Protein AF-A0A165KVG1-F1 (afdb_monomer_lite)

Structure (mmCIF, N/CA/C/O backbone):
data_AF-A0A165KVG1-F1
#
_entry.id   AF-A0A165KVG1-F1
#
loop_
_atom_site.group_PDB
_atom_site.id
_atom_site.type_symbol
_atom_site.label_atom_id
_atom_site.label_alt_id
_atom_site.label_comp_id
_atom_site.label_asym_id
_atom_site.label_entity_id
_atom_site.label_seq_id
_atom_site.pdbx_PDB_ins_code
_atom_site.Cartn_x
_atom_site.Cartn_y
_atom_site.Cartn_z
_atom_site.occupancy
_atom_site.B_iso_or_equiv
_atom_site.auth_seq_id
_atom_site.auth_comp_id
_atom_site.auth_asym_id
_atom_site.auth_atom_id
_atom_site.pdbx_PDB_model_num
ATOM 1 N N . MET A 1 1 ? 4.544 6.422 9.943 1.00 82.50 1 MET A N 1
ATOM 2 C CA . MET A 1 1 ? 3.985 5.330 9.114 1.00 82.50 1 MET A CA 1
ATOM 3 C C . MET A 1 1 ? 3.594 5.874 7.755 1.00 82.50 1 MET A C 1
ATOM 5 O O . MET A 1 1 ? 4.106 5.384 6.768 1.00 82.50 1 MET A O 1
ATOM 9 N N . GLU A 1 2 ? 2.795 6.938 7.719 1.00 92.44 2 GLU A N 1
ATOM 10 C CA . GLU A 1 2 ? 2.441 7.633 6.478 1.00 92.44 2 GLU A CA 1
ATOM 11 C C . GLU A 1 2 ? 3.647 8.225 5.725 1.00 92.44 2 GLU A C 1
ATOM 13 O O . GLU A 1 2 ? 3.774 8.011 4.529 1.00 92.44 2 GLU A O 1
ATOM 18 N N . GLU A 1 3 ? 4.591 8.870 6.419 1.00 94.50 3 GLU A N 1
ATOM 19 C CA . GLU A 1 3 ? 5.849 9.341 5.805 1.00 94.50 3 GLU A CA 1
ATOM 20 C C . GLU A 1 3 ? 6.636 8.195 5.147 1.00 94.50 3 GLU A C 1
ATOM 22 O O . GLU A 1 3 ? 6.987 8.276 3.977 1.00 94.50 3 GLU A O 1
ATOM 27 N N . LEU A 1 4 ? 6.797 7.073 5.857 1.00 93.75 4 LEU A N 1
ATOM 28 C CA . LEU A 1 4 ? 7.472 5.880 5.335 1.00 93.75 4 LEU A CA 1
ATOM 29 C C . LEU A 1 4 ? 6.758 5.293 4.106 1.00 93.75 4 LEU A C 1
ATOM 31 O O . LEU A 1 4 ? 7.413 4.801 3.194 1.00 93.75 4 LEU A O 1
ATOM 35 N N . TYR A 1 5 ? 5.423 5.342 4.078 1.00 95.81 5 TYR A N 1
ATOM 36 C CA . TYR A 1 5 ? 4.644 4.953 2.905 1.00 95.81 5 TYR A CA 1
ATOM 37 C C . TYR A 1 5 ? 4.956 5.857 1.709 1.00 95.81 5 TYR A C 1
ATOM 39 O O . TYR A 1 5 ? 5.237 5.347 0.627 1.00 95.81 5 TYR A O 1
ATOM 47 N N . PHE A 1 6 ? 4.951 7.180 1.895 1.00 95.50 6 PHE A N 1
ATOM 48 C CA . PHE A 1 6 ? 5.249 8.115 0.810 1.00 95.50 6 PHE A CA 1
ATOM 49 C C . PHE A 1 6 ? 6.682 7.971 0.298 1.00 95.50 6 PHE A C 1
ATOM 51 O O . PHE A 1 6 ? 6.889 7.957 -0.915 1.00 95.50 6 PHE A O 1
ATOM 58 N N . ASP A 1 7 ? 7.650 7.806 1.197 1.00 95.50 7 ASP A N 1
ATOM 59 C CA . ASP A 1 7 ? 9.046 7.581 0.827 1.00 95.50 7 ASP A CA 1
ATOM 60 C C . ASP A 1 7 ? 9.209 6.289 0.019 1.00 95.50 7 ASP A C 1
ATOM 62 O O . ASP A 1 7 ? 9.839 6.305 -1.037 1.00 95.50 7 ASP A O 1
ATOM 66 N N . ALA A 1 8 ? 8.577 5.193 0.450 1.00 95.44 8 ALA A N 1
ATOM 67 C CA . ALA A 1 8 ? 8.613 3.922 -0.270 1.00 95.44 8 ALA A CA 1
ATOM 68 C C . ALA A 1 8 ? 7.930 4.015 -1.646 1.00 95.44 8 ALA A C 1
ATOM 70 O O . ALA A 1 8 ? 8.475 3.541 -2.642 1.00 95.44 8 ALA A O 1
ATOM 71 N N . MET A 1 9 ? 6.763 4.664 -1.732 1.00 95.69 9 MET A N 1
ATOM 72 C CA . MET A 1 9 ? 6.080 4.889 -3.010 1.00 95.69 9 MET A CA 1
ATOM 73 C C . MET A 1 9 ? 6.949 5.698 -3.972 1.00 95.69 9 MET A C 1
ATOM 75 O O . MET A 1 9 ? 7.058 5.334 -5.140 1.00 95.69 9 MET A O 1
ATOM 79 N N . LYS A 1 10 ? 7.620 6.738 -3.471 1.00 94.44 10 LYS A N 1
ATOM 80 C CA . LYS A 1 10 ? 8.532 7.576 -4.252 1.00 94.44 10 LYS A CA 1
ATOM 81 C C . LYS A 1 10 ? 9.794 6.830 -4.683 1.00 94.44 10 LYS A C 1
ATOM 83 O O . LYS A 1 10 ? 10.235 6.998 -5.813 1.00 94.44 10 LYS A O 1
ATOM 88 N N . GLU A 1 11 ? 10.378 6.003 -3.818 1.00 93.50 11 GLU A N 1
ATOM 89 C CA . GLU A 1 11 ? 11.541 5.173 -4.165 1.00 93.50 11 GLU A CA 1
ATOM 90 C C . GLU A 1 11 ? 11.202 4.160 -5.272 1.00 93.50 11 GLU A C 1
ATOM 92 O O . GLU A 1 11 ? 12.043 3.845 -6.113 1.00 93.50 11 GLU A O 1
ATOM 97 N N . MET A 1 12 ? 9.953 3.685 -5.312 1.00 94.25 12 MET A N 1
ATOM 98 C CA . MET A 1 12 ? 9.468 2.777 -6.351 1.00 94.25 12 MET A CA 1
ATOM 99 C C . MET A 1 12 ? 9.285 3.461 -7.717 1.00 94.25 12 MET A C 1
ATOM 101 O O . MET A 1 12 ? 9.283 2.781 -8.748 1.00 94.25 12 MET A O 1
ATOM 105 N N . GLU A 1 13 ? 9.126 4.787 -7.768 1.00 93.31 13 GLU A N 1
ATOM 106 C CA . GLU A 1 13 ? 8.899 5.518 -9.017 1.00 93.31 13 GLU A CA 1
ATOM 107 C C . GLU A 1 13 ? 10.091 5.380 -9.975 1.00 93.31 13 GLU A C 1
ATOM 109 O O . GLU A 1 13 ? 11.209 5.816 -9.711 1.00 93.31 13 GLU A O 1
ATOM 114 N N . GLY A 1 14 ? 9.846 4.801 -11.152 1.00 87.44 14 GLY A N 1
ATOM 115 C CA . GLY A 1 14 ? 10.868 4.642 -12.182 1.00 87.44 14 GLY A CA 1
ATOM 116 C C . GLY A 1 14 ? 11.893 3.538 -11.936 1.00 87.44 14 GLY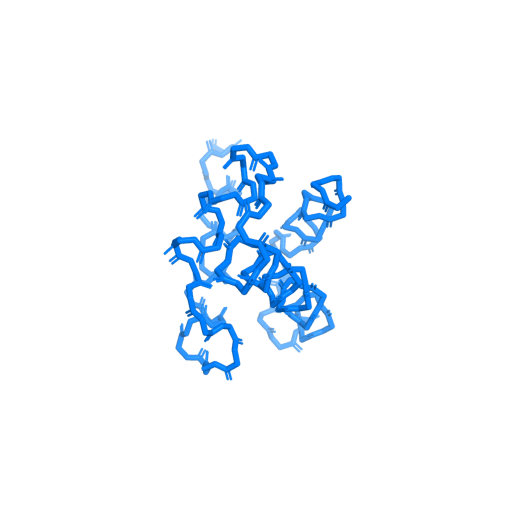 A C 1
ATOM 117 O O . GLY A 1 14 ? 12.789 3.386 -12.766 1.00 87.44 14 GLY A O 1
ATOM 118 N N . ALA A 1 15 ? 11.755 2.769 -10.858 1.00 91.81 15 ALA A N 1
ATOM 119 C CA . ALA A 1 15 ? 12.506 1.542 -10.652 1.00 91.81 15 ALA A CA 1
ATOM 120 C C . ALA A 1 15 ? 11.889 0.370 -11.443 1.00 91.81 15 ALA A C 1
ATOM 122 O O . ALA A 1 15 ? 10.677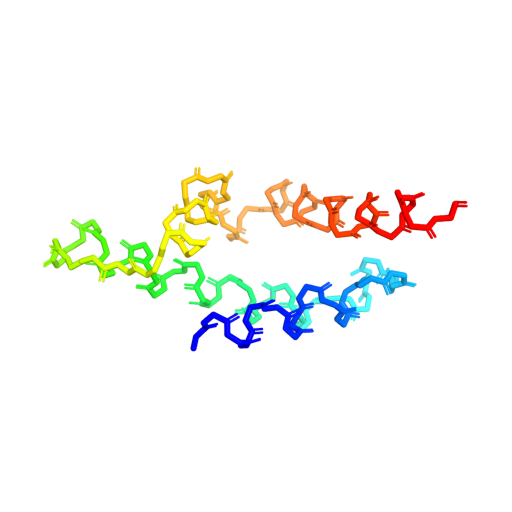 0.301 -11.668 1.00 91.81 15 ALA A O 1
ATOM 123 N N . ASP A 1 16 ? 12.733 -0.572 -11.862 1.00 93.31 16 ASP A N 1
ATOM 124 C CA . ASP A 1 16 ? 12.280 -1.833 -12.453 1.00 93.31 16 ASP A CA 1
ATOM 125 C C . ASP A 1 16 ? 11.636 -2.709 -11.374 1.00 93.31 16 ASP A C 1
ATOM 127 O O . ASP A 1 16 ? 12.149 -2.775 -10.257 1.00 93.31 16 ASP A O 1
ATOM 131 N N . TYR A 1 17 ? 10.566 -3.434 -11.714 1.00 91.94 17 TYR A N 1
ATOM 132 C CA . TYR A 1 17 ? 9.837 -4.282 -10.760 1.00 91.94 17 TYR A CA 1
ATOM 133 C C . TYR A 1 17 ? 10.754 -5.233 -9.971 1.00 91.94 17 TYR A C 1
ATOM 135 O O . TYR A 1 17 ? 10.653 -5.319 -8.748 1.00 91.94 17 TYR A O 1
ATOM 143 N N . ASP A 1 18 ? 11.716 -5.867 -10.647 1.00 90.44 18 ASP A N 1
ATOM 144 C CA . ASP A 1 18 ? 12.668 -6.805 -10.034 1.00 90.44 18 ASP A CA 1
ATOM 145 C C . ASP A 1 18 ? 13.585 -6.148 -8.987 1.00 90.44 18 ASP A C 1
ATOM 147 O O . A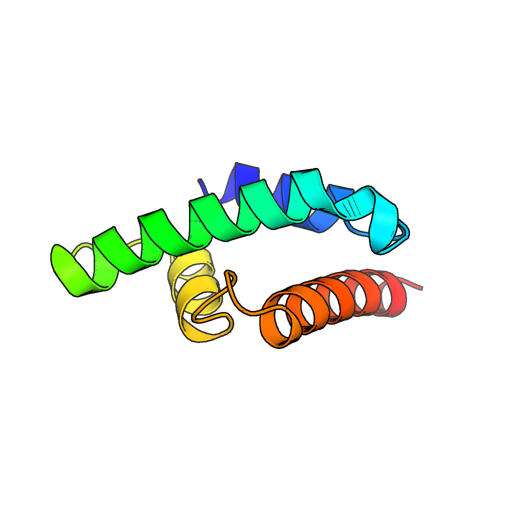SP A 1 18 ? 14.139 -6.825 -8.122 1.00 90.44 18 ASP A O 1
ATOM 151 N N . ARG A 1 19 ? 13.753 -4.822 -9.047 1.00 91.56 19 ARG A N 1
ATOM 152 C CA . ARG A 1 19 ? 14.541 -4.038 -8.084 1.00 91.56 19 ARG A CA 1
ATOM 153 C C . ARG A 1 19 ? 13.701 -3.482 -6.938 1.00 91.56 19 ARG A C 1
ATOM 155 O O . ARG A 1 19 ? 14.270 -2.909 -6.017 1.00 91.56 19 ARG A O 1
ATOM 162 N N . CYS A 1 20 ? 12.383 -3.656 -6.980 1.00 94.88 20 CYS A N 1
ATOM 163 C CA . CYS A 1 20 ? 11.457 -3.112 -5.992 1.00 94.88 20 CYS A CA 1
ATOM 164 C C . CYS A 1 20 ? 11.105 -4.099 -4.874 1.00 94.88 20 CYS A C 1
ATOM 166 O O . CYS A 1 20 ? 10.289 -3.749 -4.027 1.00 94.88 20 CYS A O 1
ATOM 168 N N . ASP A 1 21 ? 11.664 -5.318 -4.832 1.00 94.62 21 ASP A N 1
ATOM 169 C CA . ASP A 1 21 ? 11.227 -6.328 -3.851 1.00 94.62 21 ASP A CA 1
ATOM 170 C C . ASP A 1 21 ? 11.346 -5.834 -2.400 1.00 94.62 21 ASP A C 1
ATOM 172 O O . ASP A 1 21 ? 10.416 -6.011 -1.614 1.00 94.62 21 ASP A O 1
ATOM 176 N N . HIS A 1 22 ? 12.436 -5.148 -2.037 1.00 94.12 22 HIS A N 1
ATOM 177 C CA . HIS A 1 22 ? 12.594 -4.599 -0.684 1.00 94.12 22 HIS A CA 1
ATOM 178 C C . HIS A 1 22 ? 11.576 -3.493 -0.378 1.00 94.12 22 HIS A C 1
ATOM 180 O O . HIS A 1 22 ? 11.044 -3.451 0.731 1.00 94.12 22 HIS A O 1
ATOM 186 N N . ILE A 1 23 ? 11.255 -2.655 -1.365 1.00 96.12 23 ILE A N 1
ATOM 187 C CA . ILE A 1 23 ? 10.266 -1.574 -1.252 1.00 96.12 23 ILE A CA 1
ATOM 188 C C . ILE A 1 23 ? 8.860 -2.160 -1.089 1.00 96.12 23 ILE A C 1
ATOM 190 O O . ILE A 1 23 ? 8.119 -1.789 -0.181 1.00 96.12 23 ILE A O 1
ATOM 194 N N . LEU A 1 24 ? 8.510 -3.141 -1.923 1.00 95.75 24 LEU A N 1
ATOM 195 C CA . LEU A 1 24 ? 7.223 -3.832 -1.881 1.00 95.75 24 LEU A CA 1
ATOM 196 C C . LEU A 1 24 ? 7.031 -4.589 -0.564 1.00 95.75 24 LEU A C 1
ATOM 198 O O . LEU A 1 24 ? 5.930 -4.586 -0.026 1.00 95.75 24 LEU A O 1
ATOM 202 N N . ARG A 1 25 ? 8.090 -5.183 0.002 1.00 95.56 25 ARG A N 1
ATOM 203 C CA . ARG A 1 25 ? 8.039 -5.779 1.350 1.00 95.56 25 ARG A CA 1
ATOM 204 C C . ARG A 1 25 ? 7.814 -4.735 2.442 1.00 95.56 25 ARG A C 1
ATOM 206 O O . ARG A 1 25 ? 7.086 -5.008 3.392 1.00 95.56 25 ARG A O 1
ATOM 213 N N . ALA A 1 26 ? 8.416 -3.551 2.329 1.00 95.38 26 ALA A N 1
ATOM 214 C CA . ALA A 1 26 ? 8.167 -2.466 3.275 1.00 95.38 26 ALA A CA 1
ATOM 215 C C . ALA A 1 26 ? 6.706 -1.983 3.199 1.00 95.38 26 ALA A C 1
ATOM 217 O O . ALA A 1 26 ? 6.061 -1.807 4.232 1.00 95.38 26 ALA A O 1
ATOM 218 N N . LEU A 1 27 ? 6.160 -1.842 1.988 1.00 96.75 27 LEU A N 1
ATOM 219 C CA . LEU A 1 27 ? 4.761 -1.468 1.762 1.00 96.75 27 LEU A CA 1
ATOM 220 C C . LEU A 1 27 ? 3.784 -2.550 2.244 1.00 96.75 27 LEU A C 1
ATOM 222 O O . LEU A 1 27 ? 2.789 -2.226 2.889 1.00 96.75 27 LEU A O 1
ATOM 226 N N . GLU A 1 28 ? 4.095 -3.828 2.020 1.00 96.56 28 GLU A N 1
ATOM 227 C CA . GLU A 1 28 ? 3.345 -4.962 2.573 1.00 96.56 28 GLU A CA 1
ATOM 228 C C . GLU A 1 28 ? 3.316 -4.919 4.107 1.00 96.56 28 GLU A C 1
ATOM 230 O O . GLU A 1 28 ? 2.257 -5.058 4.714 1.00 96.56 28 GLU A O 1
ATOM 235 N N . PHE A 1 29 ? 4.460 -4.665 4.745 1.00 95.69 29 PHE A N 1
ATOM 236 C CA . PHE A 1 29 ? 4.544 -4.538 6.199 1.00 95.69 29 PHE A CA 1
ATOM 237 C C . PHE A 1 29 ? 3.673 -3.390 6.734 1.00 95.69 29 PHE A C 1
ATOM 239 O O . PHE A 1 29 ? 2.941 -3.569 7.711 1.00 95.69 29 PHE A O 1
ATOM 246 N N . ILE A 1 30 ? 3.711 -2.224 6.080 1.00 96.06 30 ILE A N 1
ATOM 247 C CA . ILE A 1 30 ? 2.857 -1.077 6.429 1.00 96.06 30 ILE A CA 1
ATOM 248 C C . ILE A 1 30 ? 1.378 -1.450 6.285 1.00 96.06 30 ILE A C 1
ATOM 250 O O . ILE A 1 30 ? 0.589 -1.179 7.191 1.00 96.06 30 ILE A O 1
ATOM 254 N N . GLN A 1 31 ? 1.009 -2.106 5.182 1.00 96.56 31 GLN A N 1
ATOM 255 C CA . GLN A 1 31 ? -0.362 -2.537 4.918 1.00 96.56 31 GLN A CA 1
ATOM 256 C C . GLN A 1 31 ? -0.855 -3.505 5.995 1.00 96.56 31 GLN A C 1
ATOM 258 O O . GLN A 1 31 ? -1.919 -3.281 6.569 1.00 96.56 31 GLN A O 1
ATOM 263 N N . GLN A 1 32 ? -0.061 -4.519 6.345 1.00 96.31 32 GLN A N 1
ATOM 264 C CA . GLN A 1 32 ? -0.426 -5.514 7.355 1.00 96.31 32 GLN A CA 1
ATOM 265 C C . GLN A 1 32 ? -0.619 -4.895 8.743 1.00 96.31 32 GLN A C 1
ATOM 267 O O . GLN A 1 32 ? -1.571 -5.245 9.449 1.00 96.31 32 GLN A O 1
ATOM 272 N N . ILE A 1 33 ? 0.254 -3.965 9.150 1.00 96.06 33 ILE A N 1
ATOM 273 C CA . ILE A 1 33 ? 0.118 -3.280 10.442 1.00 96.06 33 ILE A CA 1
ATOM 274 C C . ILE A 1 33 ? -1.129 -2.395 10.459 1.00 96.06 33 ILE A C 1
ATOM 276 O O . ILE A 1 33 ? -1.909 -2.485 11.411 1.00 96.06 33 ILE A O 1
ATOM 280 N N . SER A 1 34 ? -1.349 -1.585 9.423 1.00 96.56 34 SER A N 1
ATOM 281 C CA . SER A 1 34 ? -2.524 -0.712 9.334 1.00 96.56 34 SER A CA 1
ATOM 282 C C . SER A 1 34 ? -3.824 -1.518 9.276 1.00 96.56 34 SER A C 1
ATOM 284 O O . SER A 1 34 ? -4.749 -1.240 10.036 1.00 96.56 34 SER A O 1
ATOM 286 N N . ALA A 1 35 ? -3.873 -2.586 8.474 1.00 96.31 35 ALA A N 1
ATOM 287 C CA . ALA A 1 35 ? -5.018 -3.493 8.405 1.00 96.31 35 ALA A CA 1
ATOM 288 C C . ALA A 1 35 ? -5.299 -4.157 9.759 1.00 96.31 35 ALA A C 1
ATOM 290 O O . ALA A 1 35 ? -6.448 -4.256 10.188 1.00 96.31 35 ALA A O 1
ATOM 291 N N . THR A 1 36 ? -4.250 -4.566 10.478 1.00 96.88 36 THR A N 1
ATOM 292 C CA . THR A 1 36 ? -4.393 -5.123 11.827 1.00 96.88 36 THR A CA 1
ATOM 293 C C . THR A 1 36 ? -4.946 -4.079 12.801 1.00 96.88 36 THR A C 1
ATOM 295 O O . THR A 1 36 ? -5.855 -4.387 13.572 1.00 96.88 36 THR A O 1
ATOM 298 N N . ALA A 1 37 ? -4.439 -2.845 12.769 1.00 97.25 37 ALA A N 1
ATOM 299 C CA . ALA A 1 37 ? -4.936 -1.758 13.609 1.00 97.25 37 ALA A CA 1
ATOM 300 C C . ALA A 1 37 ? -6.431 -1.488 13.361 1.00 97.25 37 ALA A C 1
ATOM 302 O O . ALA A 1 37 ? -7.213 -1.480 14.316 1.00 97.25 37 ALA A O 1
ATOM 303 N N . MET A 1 38 ? -6.830 -1.374 12.091 1.00 96.94 38 MET A N 1
ATOM 304 C CA . MET A 1 38 ? -8.209 -1.101 11.681 1.00 96.94 38 MET A CA 1
ATOM 305 C C . MET A 1 38 ? -9.155 -2.255 12.023 1.00 96.94 38 MET A C 1
ATOM 307 O O . MET A 1 38 ? -10.157 -2.059 12.709 1.00 96.94 38 MET A O 1
ATOM 311 N N . TRP A 1 39 ? -8.846 -3.475 11.576 1.00 96.00 39 TRP A N 1
ATOM 312 C CA . TRP A 1 39 ? -9.806 -4.583 11.610 1.00 96.00 39 TRP A CA 1
ATOM 313 C C . TRP A 1 39 ? -9.781 -5.387 12.902 1.00 96.00 39 TRP A C 1
ATOM 315 O O . TRP A 1 39 ? -10.832 -5.814 13.375 1.00 96.00 39 TRP A O 1
ATOM 325 N N . ARG A 1 40 ? -8.600 -5.599 13.495 1.00 97.75 40 ARG A N 1
ATOM 326 C CA . ARG A 1 40 ? -8.483 -6.386 14.731 1.00 97.75 40 ARG A CA 1
ATOM 327 C C . ARG A 1 40 ? -8.707 -5.540 15.975 1.00 97.75 40 ARG A C 1
ATOM 329 O O . ARG A 1 40 ? -9.291 -6.030 16.937 1.00 97.75 40 ARG A O 1
ATOM 336 N N . TYR A 1 41 ? -8.209 -4.307 15.973 1.00 97.94 41 TYR A N 1
ATOM 337 C CA . TYR A 1 41 ? -8.210 -3.453 17.162 1.00 97.94 41 TYR A CA 1
ATOM 338 C C . TYR A 1 41 ? -9.186 -2.2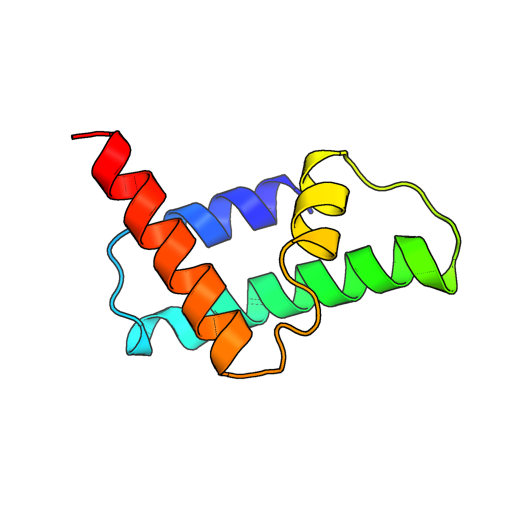75 17.082 1.00 97.94 41 TYR A C 1
ATOM 340 O O . TYR A 1 41 ? -9.303 -1.533 18.059 1.00 97.94 41 TYR A O 1
ATOM 348 N N . GLY A 1 42 ? -9.886 -2.098 15.954 1.00 97.06 42 GLY A N 1
ATOM 349 C CA . GLY A 1 42 ? -10.850 -1.010 15.770 1.00 97.06 42 GLY A CA 1
ATOM 350 C C . GLY A 1 42 ? -10.224 0.378 15.915 1.00 97.06 42 GLY A C 1
ATOM 351 O O . GLY A 1 42 ? -10.907 1.310 16.332 1.00 97.06 42 GLY A O 1
ATOM 352 N N . GLN A 1 43 ? -8.918 0.500 15.662 1.00 97.69 43 GLN A N 1
ATOM 353 C CA . GLN A 1 43 ? -8.192 1.760 15.767 1.00 97.69 43 GLN A CA 1
ATOM 354 C C . GLN A 1 43 ? -8.231 2.489 14.429 1.00 97.69 43 GLN A C 1
ATOM 356 O O . GLN A 1 43 ? -7.994 1.889 13.382 1.00 97.69 43 GLN A O 1
ATOM 361 N N . SER A 1 44 ? -8.482 3.794 14.477 1.00 94.50 44 SER A N 1
ATOM 362 C CA . SER A 1 44 ? -8.322 4.666 13.316 1.00 94.50 44 SER A CA 1
ATOM 363 C C . SER A 1 44 ? -6.842 4.834 12.975 1.00 94.50 44 SER A C 1
ATOM 365 O O . SER A 1 44 ? -6.013 5.018 13.873 1.00 94.50 44 SER A O 1
ATOM 367 N N . VAL A 1 45 ? -6.528 4.851 11.683 1.00 94.44 45 VAL A N 1
ATOM 368 C CA . VAL A 1 45 ? -5.243 5.334 11.155 1.00 94.44 45 VAL A CA 1
ATOM 369 C C . VAL A 1 45 ? -5.495 6.618 10.356 1.00 94.44 45 VAL A C 1
ATOM 371 O O . VAL A 1 45 ? -6.619 7.116 10.327 1.00 94.44 45 VAL A O 1
ATOM 374 N N . SER A 1 46 ? -4.466 7.236 9.772 1.00 96.25 46 SER A N 1
ATOM 375 C CA . SER A 1 46 ? -4.715 8.400 8.914 1.00 96.25 46 SER A CA 1
ATOM 376 C C . SER A 1 46 ? -5.501 7.994 7.665 1.00 96.25 46 SER A C 1
ATOM 378 O O . SER A 1 46 ? -5.387 6.857 7.209 1.00 96.25 46 SER A O 1
ATOM 380 N N . GLN A 1 47 ? -6.267 8.927 7.088 1.00 96.62 47 GLN A N 1
ATOM 381 C CA . GLN A 1 47 ? -7.109 8.657 5.914 1.00 96.62 47 GLN A CA 1
ATOM 382 C C . GLN A 1 47 ? -6.314 8.019 4.767 1.00 96.62 47 GLN A C 1
ATOM 384 O O . GLN A 1 47 ? -6.753 7.033 4.194 1.00 96.62 47 GLN A O 1
ATOM 389 N N . VAL A 1 48 ? -5.100 8.516 4.504 1.00 96.19 48 VAL A N 1
ATOM 390 C CA . VAL A 1 48 ? -4.202 7.966 3.477 1.00 96.19 48 VAL A CA 1
ATOM 391 C C . VAL A 1 48 ? -3.883 6.490 3.735 1.00 96.19 48 VAL A C 1
ATOM 393 O O . VAL A 1 48 ? -3.845 5.693 2.802 1.00 96.19 48 VAL A O 1
ATOM 396 N N . MET A 1 49 ? -3.663 6.104 4.995 1.00 96.50 49 MET A N 1
ATOM 397 C CA . MET A 1 49 ? -3.403 4.707 5.354 1.00 96.50 49 MET A CA 1
ATOM 398 C C . MET A 1 49 ? -4.664 3.849 5.274 1.00 96.50 49 MET A C 1
ATOM 400 O O . MET A 1 49 ? -4.571 2.689 4.882 1.00 96.50 49 MET A O 1
ATOM 404 N N . GLU A 1 50 ? -5.829 4.396 5.628 1.00 96.94 50 GLU A N 1
ATOM 405 C CA . GLU A 1 50 ? -7.097 3.679 5.473 1.00 96.94 50 GLU A CA 1
ATOM 406 C C . GLU A 1 50 ? -7.396 3.391 4.005 1.00 96.94 50 GLU A C 1
ATOM 408 O O . GLU A 1 50 ? -7.743 2.259 3.667 1.00 96.94 50 GLU A O 1
ATOM 413 N N . ASP A 1 51 ? -7.218 4.391 3.143 1.00 96.50 51 ASP A N 1
ATOM 414 C CA . ASP A 1 51 ? -7.391 4.260 1.699 1.00 96.50 51 ASP A CA 1
ATOM 415 C C . ASP A 1 51 ? -6.403 3.227 1.150 1.00 96.50 51 ASP A C 1
ATOM 417 O O . ASP A 1 51 ? -6.814 2.278 0.493 1.00 96.50 51 ASP A O 1
ATOM 421 N N . PHE A 1 52 ? -5.122 3.311 1.529 1.00 96.50 52 PHE A N 1
ATOM 422 C CA . PHE A 1 52 ? -4.109 2.335 1.122 1.00 96.50 52 PHE A CA 1
ATOM 423 C C . PHE A 1 52 ? -4.461 0.893 1.525 1.00 96.50 52 PHE A C 1
ATOM 425 O O . PHE A 1 52 ? -4.365 -0.016 0.702 1.00 96.50 52 PHE A O 1
ATOM 432 N N . VAL A 1 53 ? -4.899 0.666 2.769 1.00 96.06 53 VAL A N 1
ATOM 433 C CA . VAL A 1 53 ? -5.297 -0.669 3.250 1.00 96.06 53 VAL A CA 1
ATOM 434 C C . VAL A 1 53 ? -6.497 -1.213 2.487 1.00 96.06 53 VAL A C 1
ATOM 436 O O . VAL A 1 53 ? -6.532 -2.405 2.186 1.00 96.06 53 VAL A O 1
ATOM 439 N N . ARG A 1 54 ? -7.493 -0.362 2.221 1.00 95.38 54 ARG A N 1
ATOM 440 C CA . ARG A 1 54 ? -8.722 -0.747 1.516 1.00 95.38 54 ARG A CA 1
ATOM 441 C C . ARG A 1 54 ? -8.459 -1.011 0.043 1.00 95.38 54 ARG A C 1
ATOM 443 O O . ARG A 1 54 ? -9.005 -1.967 -0.502 1.00 95.38 54 ARG A O 1
ATOM 450 N N . ASP A 1 55 ? -7.632 -0.177 -0.571 1.00 95.94 55 ASP A N 1
ATOM 451 C CA . ASP A 1 55 ? -7.318 -0.270 -1.983 1.00 95.94 55 ASP A CA 1
ATOM 452 C C . ASP A 1 55 ? -6.412 -1.459 -2.262 1.00 95.94 55 ASP A C 1
ATOM 454 O O . ASP A 1 55 ? -6.619 -2.101 -3.280 1.00 95.94 55 ASP A O 1
ATOM 458 N N . PHE A 1 56 ? -5.449 -1.779 -1.390 1.00 94.94 56 PHE A N 1
ATOM 459 C CA . PHE A 1 56 ? -4.458 -2.849 -1.574 1.00 94.94 56 PHE A CA 1
ATOM 460 C C . PHE A 1 56 ? -4.546 -3.911 -0.473 1.00 94.94 56 PHE A C 1
ATOM 462 O O . PHE A 1 56 ? -3.611 -4.113 0.306 1.00 94.94 56 PHE A O 1
ATOM 469 N N . ASP A 1 57 ? -5.676 -4.612 -0.408 1.00 88.75 57 ASP A N 1
ATOM 470 C CA . ASP A 1 57 ? -5.798 -5.778 0.464 1.00 88.75 57 ASP A CA 1
ATOM 471 C C . ASP A 1 57 ? -4.906 -6.929 -0.037 1.00 88.75 57 ASP A C 1
ATOM 473 O O . ASP A 1 57 ? -4.809 -7.180 -1.237 1.00 88.75 57 ASP A O 1
ATOM 477 N N . ARG A 1 58 ? -4.268 -7.656 0.888 1.00 87.88 58 ARG A N 1
ATOM 478 C CA . ARG A 1 58 ? -3.425 -8.833 0.593 1.00 87.88 58 ARG A CA 1
ATOM 479 C C . ARG A 1 58 ? -2.225 -8.580 -0.335 1.00 87.88 58 ARG A C 1
ATOM 481 O O . ARG A 1 58 ? -2.033 -9.270 -1.338 1.00 87.88 58 ARG A O 1
ATOM 488 N N . LEU A 1 59 ? -1.342 -7.653 0.047 1.00 92.12 59 LEU A N 1
ATOM 489 C CA . LEU A 1 59 ? -0.047 -7.427 -0.630 1.00 92.12 59 LEU A CA 1
ATOM 490 C C . LEU A 1 59 ? 0.942 -8.613 -0.560 1.00 92.12 59 LEU A C 1
ATOM 492 O O . LEU A 1 59 ? 2.026 -8.558 -1.143 1.00 92.12 59 LEU A O 1
ATOM 496 N N . ASP A 1 60 ? 0.585 -9.711 0.103 1.00 87.75 60 ASP A N 1
ATOM 497 C CA . ASP A 1 60 ? 1.268 -11.001 -0.023 1.00 87.75 60 ASP A CA 1
ATOM 498 C C . ASP A 1 60 ? 0.996 -11.676 -1.386 1.00 87.75 60 ASP A C 1
ATOM 500 O O . ASP A 1 60 ? 1.780 -12.510 -1.846 1.00 87.75 60 ASP A O 1
ATOM 504 N N . VAL A 1 61 ? -0.093 -11.307 -2.071 1.00 93.31 61 VAL A N 1
ATOM 505 C CA . VAL A 1 61 ? -0.482 -11.868 -3.370 1.00 93.31 61 VAL A CA 1
ATOM 506 C C . VAL A 1 61 ? 0.312 -11.199 -4.505 1.00 93.31 61 VAL A C 1
ATOM 508 O O . VAL A 1 61 ? 0.269 -9.974 -4.639 1.00 93.31 61 VAL A O 1
ATOM 511 N N . PRO A 1 62 ? 0.975 -11.965 -5.402 1.00 93.81 62 PRO A N 1
ATOM 512 C CA . PRO A 1 62 ? 1.794 -11.395 -6.479 1.00 93.81 62 PRO A CA 1
ATOM 513 C C . PRO A 1 62 ? 1.059 -10.410 -7.398 1.00 93.81 62 PRO A C 1
ATOM 515 O O . PRO A 1 62 ? 1.649 -9.423 -7.828 1.00 93.81 62 PRO A O 1
ATOM 518 N N . ALA A 1 63 ? -0.223 -10.655 -7.684 1.00 94.81 63 ALA A N 1
ATOM 519 C CA . ALA A 1 63 ? -1.032 -9.769 -8.519 1.00 94.81 63 ALA A CA 1
ATOM 520 C C . ALA A 1 63 ? -1.262 -8.397 -7.861 1.00 94.81 63 ALA A C 1
ATOM 522 O O . ALA A 1 63 ? -1.138 -7.374 -8.529 1.00 94.81 63 ALA A O 1
ATOM 523 N N . GLU A 1 64 ? -1.514 -8.364 -6.550 1.00 95.69 64 GLU A N 1
ATOM 524 C CA . GLU A 1 64 ? -1.715 -7.117 -5.805 1.00 95.69 64 GLU A CA 1
ATOM 525 C C . GLU A 1 64 ? -0.406 -6.343 -5.636 1.00 95.69 64 GLU A C 1
ATOM 527 O O . GLU A 1 64 ? -0.384 -5.125 -5.817 1.00 95.69 64 GLU A O 1
ATOM 532 N N . ARG A 1 65 ? 0.716 -7.046 -5.409 1.00 95.06 65 ARG A N 1
ATOM 533 C CA . ARG A 1 65 ? 2.057 -6.429 -5.447 1.00 95.06 65 ARG A CA 1
ATOM 534 C C . ARG A 1 65 ? 2.330 -5.765 -6.789 1.00 95.06 65 ARG A C 1
ATOM 536 O O . ARG A 1 65 ? 2.804 -4.631 -6.833 1.00 95.06 65 ARG A O 1
ATOM 543 N N . HIS A 1 66 ? 2.027 -6.465 -7.880 1.00 95.88 66 HIS A N 1
ATOM 544 C CA . HIS A 1 66 ? 2.230 -5.937 -9.223 1.00 95.88 66 HIS A CA 1
ATOM 545 C C . HIS A 1 66 ? 1.326 -4.730 -9.494 1.00 95.88 66 HIS A C 1
ATOM 547 O O . HIS A 1 66 ? 1.782 -3.728 -10.038 1.00 95.88 66 HIS A O 1
ATOM 553 N N . ARG A 1 67 ? 0.067 -4.770 -9.048 1.00 96.12 67 ARG A N 1
ATOM 554 C CA . ARG A 1 67 ? -0.862 -3.642 -9.178 1.00 96.12 67 ARG A CA 1
ATOM 555 C C . ARG A 1 67 ? -0.381 -2.403 -8.416 1.00 96.12 67 ARG A C 1
ATOM 557 O O . ARG A 1 67 ? -0.465 -1.297 -8.944 1.00 96.12 67 ARG A O 1
ATOM 564 N N . LEU A 1 68 ? 0.162 -2.568 -7.207 1.00 96.25 68 LEU A N 1
ATOM 565 C CA . LEU A 1 68 ? 0.754 -1.460 -6.443 1.00 96.25 68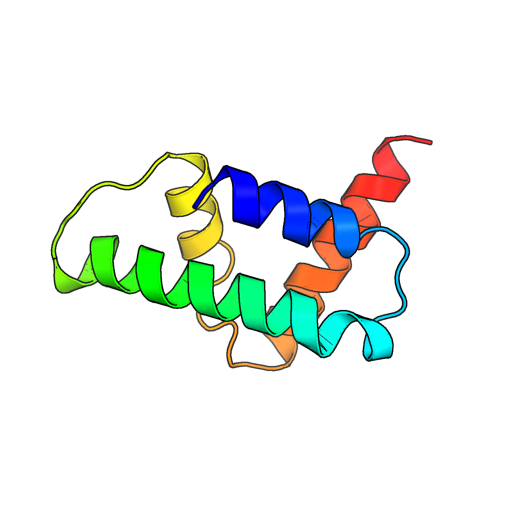 LEU A CA 1
ATOM 566 C C . LEU A 1 68 ? 1.948 -0.840 -7.176 1.00 96.25 68 LEU A C 1
ATOM 568 O O . LEU A 1 68 ? 2.058 0.384 -7.267 1.00 96.25 68 LEU A O 1
ATOM 572 N N . TYR A 1 69 ? 2.806 -1.682 -7.756 1.00 95.94 69 TYR A N 1
ATOM 573 C CA . TYR A 1 69 ? 3.906 -1.223 -8.597 1.00 95.94 69 TYR A CA 1
ATOM 574 C C . TYR A 1 69 ? 3.413 -0.397 -9.794 1.00 95.94 69 TYR A C 1
ATOM 576 O O . TYR A 1 69 ? 3.921 0.699 -10.034 1.00 95.94 69 TYR A O 1
ATOM 584 N N . GLU A 1 70 ? 2.404 -0.880 -10.523 1.00 95.50 70 GLU A N 1
ATOM 585 C CA . GLU A 1 70 ? 1.836 -0.170 -11.675 1.00 95.50 70 GLU A CA 1
ATOM 586 C C . GLU A 1 70 ? 1.285 1.209 -11.298 1.00 95.50 70 GLU A C 1
ATOM 588 O O . GLU A 1 70 ? 1.495 2.175 -12.039 1.00 95.50 70 GLU A O 1
ATOM 593 N N . VAL A 1 71 ? 0.638 1.321 -10.134 1.00 94.25 71 VAL A N 1
ATOM 594 C CA . VAL A 1 71 ? 0.132 2.596 -9.608 1.00 94.25 71 VAL A CA 1
ATOM 595 C C . VAL A 1 71 ? 1.271 3.584 -9.353 1.00 94.25 71 VAL A C 1
ATOM 597 O O . VAL A 1 71 ? 1.184 4.729 -9.806 1.00 94.25 71 VAL A O 1
ATOM 600 N N . ALA A 1 72 ? 2.375 3.150 -8.738 1.00 92.75 72 ALA A N 1
ATOM 601 C CA . ALA A 1 72 ? 3.551 4.009 -8.570 1.00 92.75 72 ALA A CA 1
ATOM 602 C C . ALA A 1 72 ? 4.140 4.456 -9.921 1.00 92.75 72 ALA A C 1
ATOM 604 O O . ALA A 1 72 ? 4.493 5.622 -10.100 1.00 92.75 72 ALA A O 1
ATOM 605 N N . GLN A 1 73 ? 4.165 3.577 -10.931 1.00 92.50 73 GLN A N 1
ATOM 606 C CA . GLN A 1 73 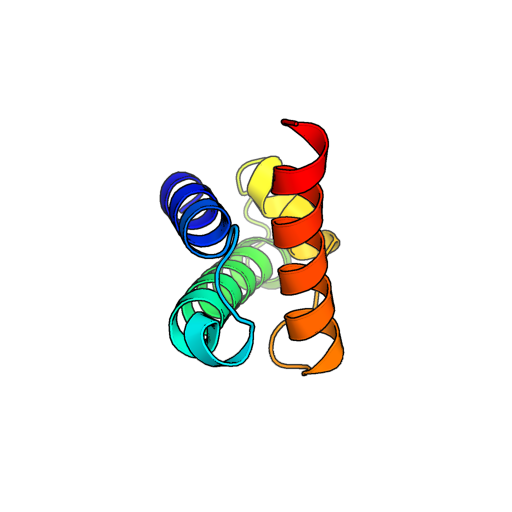? 4.640 3.958 -12.269 1.00 92.50 73 GLN A CA 1
ATOM 607 C C . GLN A 1 73 ? 3.688 4.918 -13.003 1.00 92.50 73 GLN A C 1
ATOM 609 O O . GLN A 1 73 ? 4.115 5.689 -13.866 1.00 92.50 73 GLN A O 1
ATOM 614 N N . MET A 1 74 ? 2.385 4.874 -12.719 1.00 88.88 74 MET A N 1
ATOM 615 C CA . MET A 1 74 ? 1.411 5.823 -13.267 1.00 88.88 74 MET A CA 1
ATOM 616 C C . MET A 1 74 ? 1.536 7.211 -12.638 1.00 88.88 74 MET A C 1
ATOM 618 O O . MET A 1 74 ? 1.482 8.195 -13.374 1.00 88.88 74 MET A O 1
ATOM 622 N N . ALA A 1 75 ? 1.774 7.299 -11.326 1.00 76.19 75 ALA A N 1
ATOM 623 C CA . ALA A 1 75 ? 1.966 8.572 -10.629 1.00 76.19 75 ALA A CA 1
ATOM 624 C C . ALA A 1 75 ? 3.101 9.408 -11.250 1.00 76.19 75 ALA A C 1
ATOM 626 O O . ALA A 1 75 ? 2.926 10.603 -11.492 1.00 76.19 75 ALA A O 1
ATOM 627 N N . ARG A 1 76 ? 4.206 8.755 -11.636 1.00 71.00 76 ARG A N 1
ATOM 628 C CA . ARG A 1 76 ? 5.312 9.378 -12.382 1.00 71.00 76 ARG A CA 1
ATOM 629 C C . ARG A 1 76 ? 4.882 9.938 -13.742 1.00 71.00 76 ARG A C 1
ATOM 631 O O . ARG A 1 76 ? 5.321 11.014 -14.134 1.00 71.00 76 ARG A O 1
ATOM 638 N N . ARG A 1 77 ? 4.061 9.198 -14.494 1.00 63.41 77 ARG A N 1
ATOM 639 C CA . ARG A 1 77 ? 3.651 9.582 -15.858 1.00 63.41 77 ARG A CA 1
ATOM 640 C C . ARG A 1 77 ? 2.734 10.800 -15.884 1.00 63.41 77 ARG A C 1
ATOM 642 O O . ARG A 1 77 ? 2.764 11.528 -16.863 1.00 63.41 77 ARG A O 1
ATOM 649 N N . SER A 1 78 ? 1.974 11.037 -14.821 1.00 63.50 78 SER A N 1
ATOM 650 C CA . SER A 1 78 ? 1.095 12.207 -14.693 1.00 63.50 78 SER A CA 1
ATOM 651 C C . SER A 1 78 ? 1.830 13.505 -14.325 1.00 63.50 78 SER A C 1
ATOM 653 O O . SER A 1 78 ? 1.196 14.555 -14.255 1.00 63.50 78 SER A O 1
ATOM 655 N N . GLN A 1 79 ? 3.142 13.447 -14.059 1.00 56.62 79 GLN A N 1
ATOM 656 C CA . GLN A 1 79 ? 3.989 14.609 -13.746 1.00 56.62 79 GLN A CA 1
ATOM 657 C C . GLN A 1 79 ? 4.848 15.078 -14.940 1.00 56.62 79 GLN A C 1
ATOM 659 O O . GLN A 1 79 ? 5.641 16.008 -14.786 1.00 56.62 79 GLN A O 1
ATOM 664 N N . ILE A 1 80 ? 4.704 14.438 -16.109 1.00 48.72 80 ILE A N 1
ATOM 665 C CA . ILE A 1 80 ? 5.355 14.786 -17.386 1.00 48.72 80 ILE A CA 1
ATOM 666 C C . ILE A 1 80 ? 4.293 15.351 -18.330 1.00 48.72 80 ILE A C 1
ATOM 668 O O . ILE A 1 80 ? 4.589 16.369 -18.994 1.00 48.72 80 ILE A O 1
#

Secondary structure (DSSP, 8-state):
-HHHHHHHHHHHTT--GGG-HHHHHHHHHHHHHHHIIIIIH-----HHHHHHHHHT--TTSHHHHHHHHHHHHHHHHTT-

pLDDT: mean 92.22, std 9.01, range [48.72, 97.94]

Radius of gyration: 12.46 Å; chains: 1; bounding box: 25×27×34 Å

Foldseek 3Di:
DVVLLVVLLQVLAPDDLVVSPVSLVSLVVLLVVLCCCCPVVVHDDDPVSVCSNVVQPPSVDPVSSVVSSVVSHVVNVVVD

Sequence (80 aa):
MEELYFDAMKEMEGADYDRCDHILRALEFIQQISATAMWRYGQSVSQVMEDFVRDFDRLDVPAERHRLYEVAQMARRSQI